Protein AF-A0A7Y4DEZ5-F1 (afdb_monomer)

Organism: Clostridium cochlearium (NCBI:txid1494)

Solvent-accessible surface area (backbone atoms only — not comparable to full-atom values): 8894 Å² total; per-residue (Å²): 131,82,80,75,60,64,68,61,54,52,52,52,51,53,54,51,51,53,52,53,36,34,74,73,66,77,42,87,75,52,71,58,32,53,51,20,45,50,53,14,50,34,30,36,30,55,20,49,54,50,69,60,84,72,91,52,101,65,78,66,58,56,58,51,53,21,48,49,28,37,52,46,11,53,51,39,31,54,50,30,62,70,55,68,98,45,72,70,60,52,54,54,49,66,74,44,50,69,68,57,50,51,54,50,33,51,51,40,44,54,49,22,50,53,44,45,52,50,40,52,50,54,49,52,53,51,53,52,53,51,49,51,52,51,53,52,50,51,53,54,50,53,52,52,48,52,54,50,52,52,51,52,51,51,56,49,43,72,70,68,72,72,129

Foldseek 3Di:
DPPDPVVVVVVVVVVVVVVVCVVVVNDDQPPLLVLLLLVLLLLLLLLLLLPQDPPPVDDPVSVVSSCCSNVVSVVSNVCSSPDDDDPVSVVVCVVQDPVNSNVSSVVSNVVSVVSNVVSVVVVVVVVVVVVVVVVVVVVVVVVVVVVVVVVVVVVVCVVVVDD

Structure (mmCIF, N/CA/C/O backbone):
data_AF-A0A7Y4DEZ5-F1
#
_entry.id   AF-A0A7Y4DEZ5-F1
#
loop_
_atom_site.group_PDB
_atom_site.id
_atom_site.type_symbol
_atom_site.label_atom_id
_atom_site.label_alt_id
_atom_site.label_comp_id
_atom_site.label_asym_id
_atom_site.label_entity_id
_atom_site.label_seq_id
_atom_site.pdbx_PDB_ins_code
_atom_site.Cartn_x
_atom_site.Cartn_y
_atom_site.Cartn_z
_atom_site.occupancy
_atom_site.B_iso_or_equiv
_atom_site.auth_seq_id
_atom_site.auth_comp_id
_atom_site.auth_asym_id
_atom_site.auth_atom_id
_atom_site.pdbx_PDB_model_num
ATOM 1 N N . MET A 1 1 ? -18.583 -10.182 1.572 1.00 38.94 1 MET A N 1
ATOM 2 C CA . MET A 1 1 ? -17.739 -10.068 0.361 1.00 38.94 1 MET A CA 1
ATOM 3 C C . MET A 1 1 ? -17.372 -8.605 0.171 1.00 38.94 1 MET A C 1
ATOM 5 O O . MET A 1 1 ? -18.248 -7.810 -0.145 1.00 38.94 1 MET A O 1
ATOM 9 N N . ASN A 1 2 ? -16.120 -8.231 0.455 1.00 46.66 2 ASN A N 1
ATOM 10 C CA . ASN A 1 2 ? -15.630 -6.874 0.200 1.00 46.66 2 ASN A CA 1
ATOM 11 C C . ASN A 1 2 ? -15.759 -6.584 -1.300 1.00 46.66 2 ASN A C 1
ATOM 13 O O . ASN A 1 2 ? -15.313 -7.391 -2.114 1.00 46.66 2 ASN A O 1
ATOM 17 N N . LYS A 1 3 ? -16.404 -5.469 -1.668 1.00 52.66 3 LYS A N 1
ATOM 18 C CA . LYS A 1 3 ? -16.477 -5.013 -3.061 1.00 52.66 3 LYS A CA 1
ATOM 19 C C . LYS A 1 3 ? -15.047 -4.888 -3.586 1.00 52.66 3 LYS A C 1
ATOM 21 O O . LYS A 1 3 ? -14.284 -4.073 -3.077 1.00 52.66 3 LYS A O 1
ATOM 26 N N . ILE A 1 4 ? -14.695 -5.716 -4.567 1.00 59.94 4 ILE A N 1
ATOM 27 C CA . ILE A 1 4 ? -13.427 -5.597 -5.283 1.00 59.94 4 ILE A CA 1
ATOM 28 C C . ILE A 1 4 ? -13.375 -4.188 -5.876 1.00 59.94 4 ILE A C 1
ATOM 30 O O . ILE A 1 4 ? -14.322 -3.728 -6.518 1.00 59.94 4 ILE A O 1
ATOM 34 N N . ASP A 1 5 ? -12.279 -3.496 -5.600 1.00 73.50 5 ASP A N 1
ATOM 35 C CA . ASP A 1 5 ? -12.039 -2.120 -6.008 1.00 73.50 5 ASP A CA 1
ATOM 36 C C . ASP A 1 5 ? -11.889 -2.082 -7.541 1.00 73.50 5 ASP A C 1
ATOM 38 O O . ASP A 1 5 ? -10.859 -2.481 -8.091 1.00 73.50 5 ASP A O 1
ATOM 42 N N . LYS A 1 6 ? -12.961 -1.696 -8.252 1.00 77.88 6 LYS A N 1
ATOM 43 C CA . LYS A 1 6 ? -13.096 -1.877 -9.713 1.00 77.88 6 LYS A CA 1
ATOM 44 C C . LYS A 1 6 ? -11.928 -1.277 -10.498 1.00 77.88 6 LYS A C 1
ATOM 46 O O . LYS A 1 6 ? -11.473 -1.877 -11.464 1.00 77.88 6 LYS A O 1
ATOM 51 N N . HIS A 1 7 ? -11.418 -0.126 -10.062 1.00 74.25 7 HIS A N 1
ATOM 52 C CA . HIS A 1 7 ? -10.292 0.543 -10.714 1.00 74.25 7 HIS A CA 1
ATOM 53 C C . HIS A 1 7 ? -8.999 -0.272 -10.620 1.00 74.25 7 HIS A C 1
ATOM 55 O O . HIS A 1 7 ? -8.290 -0.404 -11.614 1.00 74.25 7 HIS A O 1
ATOM 61 N N . LYS A 1 8 ? -8.721 -0.878 -9.459 1.00 75.31 8 LYS A N 1
ATOM 62 C CA . LYS A 1 8 ? -7.544 -1.738 -9.272 1.00 75.31 8 LYS A CA 1
ATOM 63 C C . LYS A 1 8 ? -7.646 -2.984 -10.142 1.00 75.31 8 LYS A C 1
ATOM 65 O O . LYS A 1 8 ? -6.684 -3.330 -10.810 1.00 75.31 8 LYS A O 1
ATOM 70 N N . PHE A 1 9 ? -8.833 -3.590 -10.204 1.00 76.00 9 PHE A N 1
ATOM 71 C CA . PHE A 1 9 ? -9.084 -4.750 -11.057 1.00 76.00 9 PHE A CA 1
ATOM 72 C C . PHE A 1 9 ? -8.861 -4.448 -12.547 1.00 76.00 9 PHE A C 1
ATOM 74 O O . PHE A 1 9 ? -8.202 -5.221 -13.236 1.00 76.00 9 PHE A O 1
ATOM 81 N N . ILE A 1 10 ? -9.350 -3.302 -13.035 1.00 81.50 10 ILE A N 1
ATOM 82 C CA . ILE A 1 10 ? -9.138 -2.865 -14.425 1.00 81.50 10 ILE A CA 1
ATOM 83 C C . ILE A 1 10 ? -7.646 -2.658 -14.711 1.00 81.50 10 ILE A C 1
ATOM 85 O O . ILE A 1 10 ? -7.149 -3.143 -15.723 1.00 81.50 10 ILE A O 1
ATOM 89 N N . ILE A 1 11 ? -6.919 -1.984 -13.814 1.00 79.25 11 ILE A N 1
ATOM 90 C CA . ILE A 1 11 ? -5.474 -1.760 -13.966 1.00 79.25 11 ILE A CA 1
ATOM 91 C C . ILE A 1 11 ? -4.721 -3.097 -13.996 1.00 79.25 11 ILE A C 1
ATOM 93 O O . ILE A 1 11 ? -3.882 -3.304 -14.871 1.00 79.25 11 ILE A O 1
ATOM 97 N N . THR A 1 12 ? -5.050 -4.032 -13.099 1.00 82.38 12 THR A N 1
ATOM 98 C CA . THR A 1 12 ? -4.465 -5.381 -13.097 1.00 82.38 12 THR A CA 1
ATOM 99 C C . THR A 1 12 ? -4.723 -6.106 -14.415 1.00 82.38 12 THR A C 1
ATOM 101 O O . THR A 1 12 ? -3.794 -6.688 -14.969 1.00 82.38 12 THR A O 1
ATOM 104 N N . LEU A 1 13 ? -5.945 -6.039 -14.950 1.00 85.94 13 LEU A N 1
ATOM 105 C CA . LEU A 1 13 ? -6.287 -6.665 -16.227 1.00 85.94 13 LEU A CA 1
ATOM 106 C C . LEU A 1 13 ? -5.474 -6.075 -17.390 1.00 85.94 13 LEU A C 1
ATOM 108 O O . LEU A 1 13 ? -4.959 -6.828 -18.213 1.00 85.94 13 LEU A O 1
ATOM 112 N N . ILE A 1 14 ? -5.311 -4.748 -17.432 1.00 84.88 14 ILE A N 1
ATOM 113 C CA . ILE A 1 14 ? -4.505 -4.062 -18.454 1.00 84.88 14 ILE A CA 1
ATOM 114 C C . ILE A 1 14 ? -3.051 -4.541 -18.401 1.00 84.88 14 ILE A C 1
ATOM 116 O O . ILE A 1 14 ? -2.519 -4.980 -19.419 1.00 84.88 14 ILE A O 1
ATOM 120 N N . PHE A 1 15 ? -2.418 -4.520 -17.223 1.00 81.94 15 PHE A N 1
ATOM 121 C CA . PHE A 1 15 ? -1.030 -4.974 -17.082 1.00 81.94 15 PHE A CA 1
ATOM 122 C C . PHE A 1 15 ? -0.863 -6.465 -17.387 1.00 81.94 15 PHE A C 1
ATOM 124 O O . PHE A 1 15 ? 0.146 -6.858 -17.970 1.00 81.94 15 PHE A O 1
ATOM 131 N N . PHE A 1 16 ? -1.859 -7.288 -17.055 1.00 84.62 16 PHE A N 1
ATOM 132 C CA . PHE A 1 16 ? -1.848 -8.712 -17.374 1.00 84.62 16 PHE A CA 1
ATOM 133 C C . PHE A 1 16 ? -1.887 -8.958 -18.889 1.00 84.62 16 PHE A C 1
ATOM 135 O O . PHE A 1 16 ? -1.075 -9.720 -19.413 1.00 84.62 16 PHE A O 1
ATOM 142 N N . ILE A 1 17 ? -2.763 -8.255 -19.614 1.00 86.00 17 ILE A N 1
ATOM 143 C CA . ILE A 1 17 ? -2.827 -8.323 -21.081 1.00 86.00 17 ILE A CA 1
ATOM 144 C C . ILE A 1 17 ? -1.526 -7.797 -21.702 1.00 86.00 17 ILE A C 1
ATOM 146 O O . ILE A 1 17 ? -0.975 -8.442 -22.589 1.00 86.00 17 ILE A O 1
ATOM 150 N N . MET A 1 18 ? -0.990 -6.671 -21.217 1.00 81.44 18 MET A N 1
ATOM 151 C CA . MET A 1 18 ? 0.291 -6.129 -21.696 1.00 81.44 18 MET A CA 1
ATOM 152 C C . MET A 1 18 ? 1.452 -7.108 -21.484 1.00 81.44 18 MET A C 1
ATOM 154 O O . MET A 1 18 ? 2.302 -7.246 -22.361 1.00 81.44 18 MET A O 1
ATOM 158 N N . SER A 1 19 ? 1.478 -7.811 -20.348 1.00 82.62 19 SER A N 1
ATOM 159 C CA . SER A 1 19 ? 2.475 -8.846 -20.066 1.00 82.62 19 SER A CA 1
ATOM 160 C C . SER A 1 19 ? 2.359 -10.019 -21.041 1.00 82.62 19 SER A C 1
ATOM 162 O O . SER A 1 19 ? 3.374 -10.435 -21.597 1.00 82.62 19 SER A O 1
ATOM 164 N N . ALA A 1 20 ? 1.140 -10.493 -21.320 1.00 81.31 20 ALA A N 1
ATOM 165 C CA . ALA A 1 20 ? 0.909 -11.546 -22.306 1.00 81.31 20 ALA A CA 1
ATOM 166 C C . ALA A 1 20 ? 1.340 -11.113 -23.719 1.00 81.31 20 ALA A C 1
ATOM 168 O O . ALA A 1 20 ? 2.034 -11.855 -24.407 1.00 81.31 20 ALA A O 1
ATOM 169 N N . LEU A 1 21 ? 0.994 -9.893 -24.142 1.00 84.38 21 LEU A N 1
ATOM 170 C CA . LEU A 1 21 ? 1.399 -9.356 -25.445 1.00 84.38 21 LEU A CA 1
ATOM 171 C C . LEU A 1 21 ? 2.924 -9.232 -25.579 1.00 84.38 21 LEU A C 1
ATOM 173 O O . LEU A 1 21 ? 3.465 -9.555 -26.634 1.00 84.38 21 LEU A O 1
ATOM 177 N N . ASN A 1 22 ? 3.619 -8.813 -24.517 1.00 82.81 22 ASN A N 1
ATOM 178 C CA . ASN A 1 22 ? 5.083 -8.777 -24.495 1.00 82.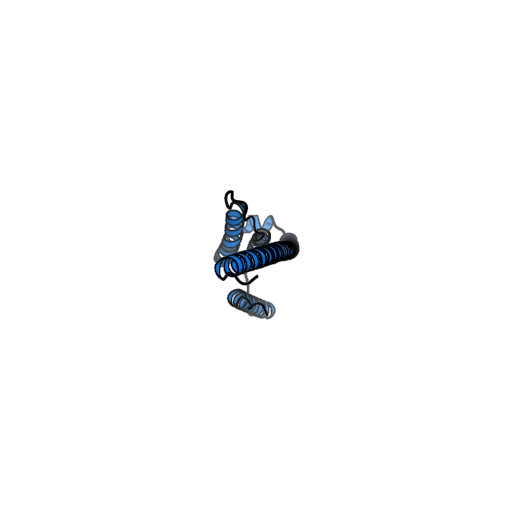81 22 ASN A CA 1
ATOM 179 C C . ASN A 1 22 ? 5.680 -10.196 -24.567 1.00 82.81 22 ASN A C 1
ATOM 181 O O . ASN A 1 22 ? 6.601 -10.434 -25.341 1.00 82.81 22 ASN A O 1
ATOM 185 N N . PHE A 1 23 ? 5.105 -11.170 -23.850 1.00 82.00 23 PHE A N 1
ATOM 186 C CA . PHE A 1 23 ? 5.548 -12.570 -23.901 1.00 82.00 23 PHE A CA 1
ATOM 187 C C . PHE A 1 23 ? 5.480 -13.167 -25.318 1.00 82.00 23 PHE A C 1
ATOM 189 O O . PHE A 1 23 ? 6.395 -13.872 -25.731 1.00 82.00 23 PHE A O 1
ATOM 196 N N . TYR A 1 24 ? 4.440 -12.839 -26.090 1.00 88.44 24 TYR A N 1
ATOM 197 C CA . TYR A 1 24 ? 4.320 -13.244 -27.498 1.00 88.44 24 TYR A CA 1
ATOM 198 C C . TYR A 1 24 ? 5.122 -12.363 -28.476 1.00 88.44 24 TYR A C 1
ATOM 200 O O . TYR A 1 24 ? 5.006 -12.534 -29.688 1.00 88.44 24 TYR A O 1
ATOM 208 N N . GLY A 1 25 ? 5.916 -11.406 -27.983 1.00 79.19 25 GLY A N 1
ATOM 209 C CA . GLY A 1 25 ? 6.722 -10.498 -28.806 1.00 79.19 25 GLY A CA 1
ATOM 210 C C . GLY A 1 25 ? 5.914 -9.453 -29.584 1.00 79.19 25 GLY A C 1
ATOM 211 O O . GLY A 1 25 ? 6.471 -8.749 -30.422 1.00 79.19 25 GLY A O 1
ATOM 212 N N . LEU A 1 26 ? 4.612 -9.322 -29.309 1.00 79.56 26 LEU A N 1
ATOM 213 C CA . LEU A 1 26 ? 3.717 -8.364 -29.970 1.00 79.56 26 LEU A CA 1
ATOM 214 C C . LEU A 1 26 ? 3.889 -6.935 -29.436 1.00 79.56 26 LEU A C 1
ATOM 216 O O . LEU A 1 26 ? 3.406 -5.983 -30.045 1.00 79.56 26 LEU A O 1
ATOM 220 N N . LEU A 1 27 ? 4.558 -6.778 -28.291 1.00 75.38 27 LEU A N 1
ATOM 221 C CA . LEU A 1 27 ? 4.764 -5.495 -27.631 1.00 75.38 27 LEU A CA 1
ATOM 222 C C . LEU A 1 27 ? 6.202 -5.403 -27.118 1.00 75.38 27 LEU A C 1
ATOM 224 O O . LEU A 1 27 ? 6.554 -6.035 -26.129 1.00 75.38 27 LEU A O 1
ATOM 228 N N . ASN A 1 28 ? 7.029 -4.598 -27.786 1.00 71.81 28 ASN A N 1
ATOM 229 C CA . ASN A 1 28 ? 8.415 -4.378 -27.383 1.00 71.81 28 ASN A CA 1
ATOM 230 C C . ASN A 1 28 ? 8.503 -3.178 -26.429 1.00 71.81 28 ASN A C 1
ATOM 232 O O . ASN A 1 28 ? 8.453 -2.022 -26.857 1.00 71.81 28 ASN A O 1
ATOM 236 N N . ILE A 1 29 ? 8.597 -3.452 -25.126 1.00 70.12 29 ILE A N 1
ATOM 237 C CA . ILE A 1 29 ? 8.816 -2.416 -24.112 1.00 70.12 29 ILE A CA 1
ATOM 238 C C . ILE A 1 29 ? 10.310 -2.098 -24.073 1.00 70.12 29 ILE A C 1
ATOM 240 O O . ILE A 1 29 ? 11.127 -2.965 -23.767 1.00 70.12 29 ILE A O 1
ATOM 244 N N . GLN A 1 30 ? 10.672 -0.841 -24.339 1.00 75.81 30 GLN A N 1
ATOM 245 C CA . GLN A 1 30 ? 12.066 -0.411 -24.244 1.00 75.81 30 GLN A CA 1
ATOM 246 C C . GLN A 1 30 ? 12.618 -0.601 -22.815 1.00 75.81 30 GLN A C 1
ATOM 248 O O . GLN A 1 30 ? 11.872 -0.427 -21.846 1.00 75.81 30 GLN A O 1
ATOM 253 N N . 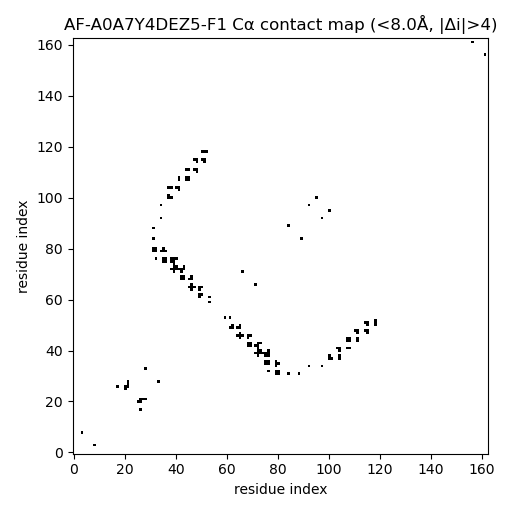PRO A 1 31 ? 13.929 -0.870 -22.648 1.00 73.75 31 PRO A N 1
ATOM 254 C CA . PRO A 1 31 ? 14.546 -1.088 -21.334 1.00 73.75 31 PRO A CA 1
ATOM 255 C C . PRO A 1 31 ? 14.282 0.036 -20.320 1.00 73.75 31 PRO A C 1
ATOM 257 O O . PRO A 1 31 ? 14.070 -0.232 -19.138 1.00 73.75 31 PRO A O 1
ATOM 260 N N . TYR A 1 32 ? 14.217 1.286 -20.789 1.00 75.06 32 TYR A N 1
ATOM 261 C CA . TYR A 1 32 ? 13.874 2.457 -19.975 1.00 75.06 32 TYR A CA 1
ATOM 262 C C . TYR A 1 32 ? 12.451 2.393 -19.408 1.00 75.06 32 TYR A C 1
ATOM 264 O O . TYR A 1 32 ? 12.233 2.704 -18.238 1.00 75.06 32 TYR A O 1
ATOM 272 N N . GLY A 1 33 ? 11.494 1.921 -20.211 1.00 75.00 33 GLY A N 1
ATOM 273 C CA . GLY A 1 33 ? 10.119 1.697 -19.776 1.00 75.00 33 GLY A CA 1
ATOM 274 C C . GLY A 1 33 ? 10.023 0.567 -18.752 1.00 75.00 33 GLY A C 1
ATOM 275 O O . GLY A 1 33 ? 9.322 0.708 -17.756 1.00 75.00 33 GLY A O 1
ATOM 276 N N . VAL A 1 34 ? 10.777 -0.525 -18.934 1.00 79.00 34 VAL A N 1
ATOM 277 C CA . VAL A 1 34 ? 10.825 -1.636 -17.962 1.00 79.00 34 VAL A CA 1
ATOM 278 C C . VAL A 1 34 ? 11.391 -1.168 -16.621 1.00 79.00 34 VAL A C 1
ATOM 280 O O . VAL A 1 34 ? 10.813 -1.449 -15.567 1.00 79.00 34 VAL A O 1
ATOM 283 N N . PHE A 1 35 ? 12.488 -0.412 -16.649 1.00 80.44 35 PHE A N 1
ATOM 284 C CA . PHE A 1 35 ? 13.080 0.173 -15.450 1.00 80.44 35 PHE A CA 1
ATOM 285 C C . PHE A 1 35 ? 12.098 1.114 -14.741 1.00 80.44 35 PHE A C 1
ATOM 287 O O . PHE A 1 35 ? 11.862 0.990 -13.539 1.00 80.44 35 PHE A O 1
ATOM 294 N N . GLY A 1 36 ? 11.476 2.006 -15.508 1.00 80.56 36 GLY A N 1
ATOM 295 C CA . GLY A 1 36 ? 10.481 2.958 -15.042 1.00 80.56 36 GLY A CA 1
ATOM 296 C C . GLY A 1 36 ? 9.266 2.327 -14.376 1.00 80.56 36 GLY A C 1
ATOM 297 O O . GLY A 1 36 ? 8.880 2.719 -13.274 1.00 80.56 36 GLY A O 1
ATOM 298 N N . LEU A 1 37 ? 8.713 1.294 -15.012 1.00 81.75 37 LEU A N 1
ATOM 299 C CA . LEU A 1 37 ? 7.616 0.490 -14.481 1.00 81.75 37 LEU A CA 1
ATOM 300 C C . LEU A 1 37 ? 8.006 -0.203 -13.172 1.00 81.75 37 LEU A C 1
ATOM 302 O O . LEU A 1 37 ? 7.246 -0.160 -12.207 1.00 81.75 37 LEU A O 1
ATOM 306 N N . THR A 1 38 ? 9.204 -0.786 -13.111 1.00 82.44 38 THR A N 1
ATOM 307 C CA . THR A 1 38 ? 9.675 -1.541 -11.939 1.00 82.44 38 THR A CA 1
ATOM 308 C C . THR A 1 38 ? 9.957 -0.628 -10.746 1.00 82.44 38 THR A C 1
ATOM 310 O O . THR A 1 38 ? 9.500 -0.893 -9.632 1.00 82.44 38 THR A O 1
ATOM 313 N N . PHE A 1 39 ? 10.679 0.473 -10.964 1.00 83.25 39 PHE A N 1
ATOM 314 C CA . PHE A 1 39 ? 10.996 1.431 -9.905 1.00 83.25 39 PHE A CA 1
ATOM 315 C C . PHE A 1 39 ? 9.751 2.208 -9.462 1.00 83.25 39 PHE A C 1
ATOM 317 O O . PHE A 1 39 ? 9.529 2.396 -8.270 1.00 83.25 39 PHE A O 1
ATOM 324 N N . GLY A 1 40 ? 8.884 2.600 -10.397 1.00 85.50 40 GLY A N 1
ATOM 325 C CA . GLY A 1 40 ? 7.623 3.254 -10.065 1.00 85.50 40 GLY A CA 1
ATOM 326 C C . GLY A 1 40 ? 6.686 2.355 -9.254 1.00 85.50 40 GLY A C 1
ATOM 327 O O . GLY A 1 40 ? 6.129 2.804 -8.251 1.00 85.50 40 GLY A O 1
ATOM 328 N N . ALA A 1 41 ? 6.577 1.071 -9.613 1.00 83.06 41 ALA A N 1
ATOM 329 C CA . ALA A 1 41 ? 5.846 0.083 -8.818 1.00 83.06 41 ALA A CA 1
ATOM 330 C C . ALA A 1 41 ? 6.444 -0.070 -7.410 1.0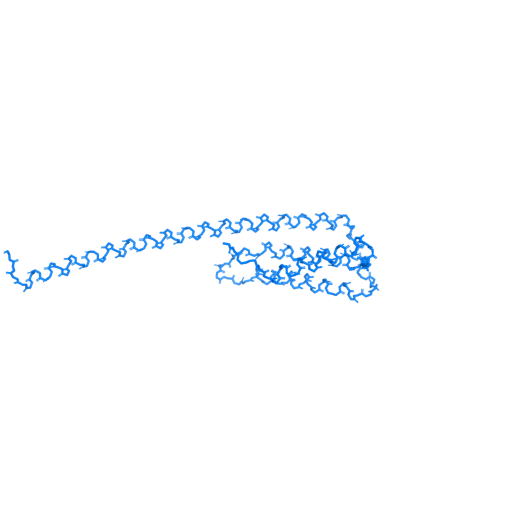0 83.06 41 ALA A C 1
ATOM 332 O O . ALA A 1 41 ? 5.701 -0.107 -6.432 1.00 83.06 41 ALA A O 1
ATOM 333 N N . LEU A 1 42 ? 7.775 -0.071 -7.288 1.00 86.69 42 LEU A N 1
ATOM 334 C CA . LEU A 1 42 ? 8.470 -0.105 -6.000 1.00 86.69 42 LEU A CA 1
ATOM 335 C C . LEU A 1 42 ? 8.109 1.105 -5.123 1.00 86.69 42 LEU A C 1
ATOM 337 O O . LEU A 1 42 ? 7.793 0.921 -3.949 1.00 86.69 42 LEU A O 1
ATOM 341 N N . LEU A 1 43 ? 8.077 2.325 -5.673 1.00 86.56 43 LEU A N 1
ATOM 342 C CA . LEU A 1 43 ? 7.654 3.518 -4.923 1.00 86.56 43 LEU A CA 1
ATOM 343 C C . LEU A 1 43 ? 6.191 3.418 -4.464 1.00 86.56 43 LEU A C 1
ATOM 345 O O . LEU A 1 43 ? 5.870 3.778 -3.329 1.00 86.56 43 LEU A O 1
ATOM 349 N N . ILE A 1 44 ? 5.308 2.876 -5.308 1.00 85.00 44 ILE A N 1
ATOM 350 C CA . ILE A 1 44 ? 3.908 2.630 -4.942 1.00 85.00 44 ILE A CA 1
ATOM 351 C C . ILE A 1 44 ? 3.823 1.596 -3.804 1.00 85.00 44 ILE A C 1
ATOM 353 O O . ILE A 1 44 ? 3.092 1.833 -2.844 1.00 85.00 44 ILE A O 1
ATOM 357 N N . CYS A 1 45 ? 4.606 0.513 -3.839 1.00 83.44 45 CYS A N 1
ATOM 358 C CA . CYS A 1 45 ? 4.685 -0.475 -2.753 1.00 83.44 45 CYS A CA 1
ATOM 359 C C . CYS A 1 45 ? 5.288 0.097 -1.458 1.00 83.44 45 CYS A C 1
ATOM 361 O O . CYS A 1 45 ? 4.906 -0.298 -0.361 1.00 83.44 45 CYS A O 1
ATOM 363 N N . ILE A 1 46 ? 6.210 1.056 -1.546 1.00 83.44 46 ILE A N 1
ATOM 364 C CA . ILE A 1 46 ? 6.687 1.784 -0.363 1.00 83.44 46 ILE A CA 1
ATOM 365 C C . ILE A 1 46 ? 5.564 2.655 0.212 1.00 83.44 46 ILE A C 1
ATOM 367 O O . ILE A 1 46 ? 5.403 2.735 1.429 1.00 83.44 46 ILE A O 1
ATOM 371 N N . SER A 1 47 ? 4.744 3.278 -0.641 1.00 83.88 47 SER A N 1
ATOM 372 C CA . SER A 1 47 ? 3.636 4.128 -0.191 1.00 83.88 47 SER A CA 1
ATOM 373 C C . SER A 1 47 ? 2.604 3.365 0.651 1.00 83.88 47 SER A C 1
ATOM 375 O O . SER A 1 47 ? 2.067 3.915 1.615 1.00 83.88 47 SER A O 1
ATOM 377 N N . THR A 1 48 ? 2.359 2.088 0.344 1.00 77.19 48 THR A N 1
ATOM 378 C CA . THR A 1 48 ? 1.399 1.235 1.060 1.00 77.19 48 THR A CA 1
ATOM 379 C C . THR A 1 48 ? 1.867 0.864 2.467 1.00 77.19 48 THR A C 1
ATOM 381 O O . THR A 1 48 ? 1.033 0.695 3.357 1.00 77.19 48 THR A O 1
ATOM 384 N N . CYS A 1 49 ? 3.178 0.875 2.738 1.00 77.25 49 CYS A N 1
ATOM 385 C CA . CYS A 1 49 ? 3.706 0.756 4.102 1.00 77.25 49 CYS A CA 1
ATOM 386 C C . CYS A 1 49 ? 3.242 1.903 5.022 1.00 77.25 49 CYS A C 1
ATOM 388 O O . CYS A 1 49 ? 3.204 1.749 6.241 1.00 77.25 49 CYS A O 1
ATOM 390 N N . PHE A 1 50 ? 2.833 3.041 4.455 1.00 76.75 50 PHE A N 1
ATOM 391 C CA . PHE A 1 50 ? 2.368 4.213 5.199 1.00 76.75 50 PHE A CA 1
ATOM 392 C C . PHE A 1 50 ? 0.832 4.332 5.264 1.00 76.75 50 PHE A C 1
ATOM 394 O O . PHE A 1 50 ? 0.311 5.357 5.701 1.00 76.75 50 PHE A O 1
ATOM 401 N N . GLU A 1 51 ? 0.074 3.297 4.869 1.00 66.19 51 GLU A N 1
ATOM 402 C CA . GLU A 1 51 ? -1.401 3.270 4.981 1.00 66.19 51 GLU A CA 1
ATOM 403 C C . GLU A 1 51 ? -1.928 3.041 6.413 1.00 66.19 51 GLU A C 1
ATOM 405 O O . GLU A 1 51 ? -3.131 3.141 6.666 1.00 66.19 51 GLU A O 1
ATOM 410 N N . GLY A 1 52 ? -1.031 2.795 7.372 1.00 56.72 52 GLY A N 1
ATOM 411 C CA . GLY A 1 52 ? -1.333 2.575 8.786 1.00 56.72 52 GLY A CA 1
ATOM 412 C C . GLY A 1 52 ? -1.659 3.853 9.558 1.00 56.72 52 GLY A C 1
ATOM 413 O O . GLY A 1 52 ? -0.781 4.613 9.944 1.00 56.72 52 GLY A O 1
ATOM 414 N N . ASN A 1 53 ? -2.950 4.045 9.805 1.00 50.19 53 ASN A N 1
ATOM 415 C CA . ASN A 1 53 ? -3.606 5.063 10.626 1.00 50.19 53 ASN A CA 1
ATOM 416 C C . ASN A 1 53 ? -2.792 5.622 11.825 1.00 50.19 53 ASN A C 1
ATOM 418 O O . ASN A 1 53 ? -2.815 5.060 12.923 1.00 50.19 53 ASN A O 1
ATOM 422 N N . LEU A 1 54 ? -2.197 6.805 11.652 1.00 45.59 54 LEU A N 1
ATOM 423 C CA . LEU A 1 54 ? -1.907 7.736 12.745 1.00 45.59 54 LEU A CA 1
ATOM 424 C C . LEU A 1 54 ? -3.000 8.812 12.778 1.00 45.59 54 LEU A C 1
ATOM 426 O O . LEU A 1 54 ? -2.776 9.964 12.424 1.00 45.59 54 LEU A O 1
ATOM 430 N N . ASN A 1 55 ? -4.189 8.448 13.266 1.00 46.38 55 ASN A N 1
ATOM 431 C CA . ASN A 1 55 ? -5.138 9.405 13.852 1.00 46.38 55 ASN A CA 1
ATOM 432 C C . ASN A 1 55 ? -4.614 9.879 15.223 1.00 46.38 55 ASN A C 1
ATOM 434 O O . ASN A 1 55 ? -5.276 9.772 16.254 1.00 46.38 55 ASN A O 1
ATOM 438 N N . VAL A 1 56 ? -3.380 10.377 15.240 1.00 45.66 56 VAL A N 1
ATOM 439 C CA . VAL A 1 56 ? -2.834 11.153 16.347 1.00 45.66 56 VAL A CA 1
ATOM 440 C C . VAL A 1 56 ? -2.924 12.599 15.885 1.00 45.66 56 VAL A C 1
ATOM 442 O O . VAL A 1 56 ? -2.513 12.922 14.778 1.00 45.66 56 VAL A O 1
ATOM 445 N N . LYS A 1 57 ? -3.544 13.447 16.706 1.00 47.59 57 LYS A N 1
ATOM 446 C CA . LYS A 1 57 ? -3.937 14.844 16.444 1.00 47.59 57 LYS A CA 1
ATOM 447 C C . LYS A 1 57 ? -2.810 15.807 15.999 1.00 47.59 57 LYS A C 1
ATOM 449 O O . LYS A 1 57 ? -3.041 17.010 15.960 1.00 47.59 57 LYS A O 1
ATOM 454 N N . SER A 1 58 ? -1.617 15.337 15.646 1.00 45.28 58 SER A N 1
ATOM 455 C CA . SER A 1 58 ? -0.504 16.152 15.166 1.00 45.28 58 SER A CA 1
ATOM 456 C C . SER A 1 58 ? -0.123 15.772 13.733 1.00 45.28 58 SER A C 1
ATOM 458 O O . SER A 1 58 ? 0.238 14.640 13.448 1.00 45.28 58 SER A O 1
ATOM 460 N N . ILE A 1 59 ? -0.257 16.757 12.841 1.00 52.16 59 ILE A N 1
ATOM 461 C CA . ILE A 1 59 ? 0.346 16.904 11.504 1.00 52.16 59 ILE A CA 1
ATOM 462 C C . ILE A 1 59 ? 0.615 15.594 10.735 1.00 52.16 59 ILE A C 1
ATOM 464 O O . ILE A 1 59 ? 1.533 14.827 11.009 1.00 52.16 59 ILE A O 1
ATOM 468 N N . ASN A 1 60 ? -0.150 15.430 9.656 1.00 65.81 60 ASN A N 1
ATOM 469 C CA . ASN A 1 60 ? -0.243 14.277 8.756 1.00 65.81 60 ASN A CA 1
ATOM 470 C C . ASN A 1 60 ? 1.017 14.031 7.878 1.00 65.81 60 ASN A C 1
ATOM 472 O O . ASN A 1 60 ? 0.897 13.760 6.683 1.00 65.81 60 ASN A O 1
ATOM 476 N N . ILE A 1 61 ? 2.231 14.131 8.431 1.00 67.31 61 ILE A N 1
ATOM 477 C CA . ILE A 1 61 ? 3.512 13.964 7.710 1.00 67.31 61 ILE A CA 1
ATOM 478 C C . ILE A 1 61 ? 3.554 12.616 6.980 1.00 67.31 61 ILE A C 1
ATOM 480 O O . ILE A 1 61 ? 3.920 12.554 5.810 1.00 67.31 61 ILE A O 1
ATOM 484 N N . TRP A 1 62 ? 3.067 11.549 7.613 1.00 72.06 62 TRP A N 1
ATOM 485 C CA . TRP A 1 62 ? 2.980 10.220 7.001 1.00 72.06 62 TRP A CA 1
ATOM 486 C C . TRP A 1 62 ? 2.043 10.161 5.792 1.00 72.06 62 TRP A C 1
ATOM 488 O O . TRP A 1 62 ? 2.340 9.483 4.812 1.00 72.06 62 TRP A O 1
ATOM 498 N N . LYS A 1 63 ? 0.944 10.924 5.807 1.00 73.62 63 LYS A N 1
ATOM 499 C CA . LYS A 1 63 ? 0.028 11.044 4.664 1.00 73.62 63 LYS A CA 1
ATOM 500 C C . LYS A 1 63 ? 0.657 11.834 3.515 1.00 73.62 63 LYS A C 1
ATOM 502 O O . LYS A 1 63 ? 0.416 11.507 2.355 1.00 73.62 63 LYS A O 1
ATOM 507 N N . ILE A 1 64 ? 1.477 12.839 3.829 1.00 79.00 64 ILE A N 1
ATOM 508 C CA . ILE A 1 64 ? 2.255 13.587 2.832 1.00 79.00 64 ILE A CA 1
ATOM 509 C C . ILE A 1 64 ? 3.292 12.663 2.189 1.00 79.00 64 ILE A C 1
ATOM 511 O O . ILE A 1 64 ? 3.331 12.572 0.967 1.00 79.00 64 ILE A O 1
ATOM 515 N N . ILE A 1 65 ? 4.060 11.924 2.995 1.00 80.56 65 ILE A N 1
ATOM 516 C CA . ILE A 1 65 ? 5.057 10.955 2.520 1.00 80.56 65 ILE A CA 1
ATOM 517 C C . ILE A 1 65 ? 4.396 9.882 1.647 1.00 80.56 65 ILE A C 1
ATOM 519 O O . ILE A 1 65 ? 4.855 9.634 0.534 1.00 80.56 65 ILE A O 1
ATOM 523 N N . LYS A 1 66 ? 3.270 9.308 2.095 1.00 82.94 66 LYS A N 1
ATOM 524 C CA . LYS A 1 66 ? 2.475 8.359 1.303 1.00 82.94 66 LYS A CA 1
ATOM 525 C C . LYS A 1 66 ? 2.131 8.935 -0.067 1.00 82.94 66 LYS A C 1
ATOM 527 O O . LYS A 1 66 ? 2.400 8.302 -1.083 1.00 82.94 66 LYS A O 1
ATOM 532 N N . ASN A 1 67 ? 1.514 10.116 -0.091 1.00 83.38 67 ASN A N 1
ATOM 533 C CA . ASN A 1 67 ? 1.091 10.739 -1.339 1.00 83.38 67 ASN A CA 1
ATOM 534 C C . ASN A 1 67 ? 2.296 11.040 -2.233 1.00 83.38 67 ASN A C 1
ATOM 536 O O . ASN A 1 67 ? 2.222 10.795 -3.430 1.00 83.38 67 ASN A O 1
ATOM 540 N N . LEU A 1 68 ? 3.410 11.501 -1.666 1.00 86.81 68 LEU A N 1
ATOM 541 C CA . LEU A 1 68 ? 4.627 11.793 -2.415 1.00 86.81 68 LEU A CA 1
ATOM 542 C C . LEU A 1 68 ? 5.185 10.537 -3.092 1.00 86.81 68 LEU A C 1
ATOM 544 O O . LEU A 1 68 ? 5.474 10.581 -4.283 1.00 86.81 68 LEU A O 1
ATOM 548 N N . PHE A 1 69 ? 5.259 9.406 -2.388 1.00 87.44 69 PHE A N 1
ATOM 549 C CA . PHE A 1 69 ? 5.693 8.137 -2.981 1.00 87.44 69 PHE A CA 1
ATOM 550 C C . PHE A 1 69 ? 4.691 7.581 -3.999 1.00 87.44 69 PHE A C 1
ATOM 552 O O . PHE A 1 69 ? 5.096 7.113 -5.060 1.00 87.44 69 PHE A O 1
ATOM 559 N N . TYR A 1 70 ? 3.390 7.673 -3.718 1.00 86.19 70 TYR A N 1
ATOM 560 C CA . TYR A 1 70 ? 2.345 7.180 -4.615 1.00 86.19 70 TYR A CA 1
ATOM 561 C C . TYR A 1 70 ? 2.288 7.981 -5.924 1.00 86.19 70 TYR A C 1
ATOM 563 O O . TYR A 1 70 ? 2.380 7.412 -7.011 1.00 86.19 70 TYR A O 1
ATOM 571 N N . PHE A 1 71 ? 2.181 9.310 -5.831 1.00 86.62 71 PHE A N 1
ATOM 572 C CA . PHE A 1 71 ? 2.203 10.191 -7.000 1.00 86.62 71 PHE A CA 1
ATOM 573 C C . PHE A 1 71 ? 3.566 10.162 -7.686 1.00 86.62 71 PHE A C 1
ATOM 575 O O . PHE A 1 71 ? 3.612 10.103 -8.910 1.00 86.62 71 PHE A O 1
ATOM 582 N N . GLY A 1 72 ? 4.659 10.135 -6.921 1.00 87.00 72 GLY A N 1
ATOM 583 C CA . GLY A 1 72 ? 6.015 10.007 -7.447 1.00 87.00 72 GLY A CA 1
ATOM 584 C C . GLY A 1 72 ? 6.190 8.742 -8.282 1.00 87.00 72 GLY A C 1
ATOM 585 O O . GLY A 1 72 ? 6.702 8.828 -9.390 1.00 87.00 72 GLY A O 1
ATOM 586 N N . GLY A 1 73 ? 5.685 7.597 -7.815 1.00 86.56 73 GLY A N 1
ATOM 587 C CA . GLY A 1 73 ? 5.699 6.341 -8.565 1.00 86.56 73 GLY A CA 1
ATOM 588 C C . GLY A 1 73 ? 4.935 6.425 -9.886 1.00 86.56 73 GLY A C 1
ATOM 589 O O . GLY A 1 73 ? 5.479 6.068 -10.927 1.00 86.56 73 GLY A O 1
ATOM 590 N N . TRP A 1 74 ? 3.713 6.966 -9.880 1.00 85.31 74 TRP A N 1
ATOM 591 C CA . TRP A 1 74 ? 2.921 7.143 -11.105 1.00 85.31 74 TRP A CA 1
ATOM 592 C C . TRP A 1 74 ? 3.549 8.126 -12.092 1.00 85.31 74 TRP A C 1
ATOM 594 O O . TRP A 1 74 ? 3.624 7.837 -13.285 1.00 85.31 74 TRP A O 1
ATOM 604 N N . ILE A 1 75 ? 4.025 9.268 -11.597 1.00 85.75 75 ILE A N 1
ATOM 605 C CA . ILE A 1 75 ? 4.737 10.260 -12.405 1.00 85.75 75 ILE A CA 1
ATOM 606 C C . ILE A 1 75 ? 5.980 9.617 -13.018 1.00 85.75 75 ILE A C 1
ATOM 608 O O . ILE A 1 75 ? 6.212 9.776 -14.212 1.00 85.75 75 ILE A O 1
ATOM 612 N N . PHE A 1 76 ? 6.733 8.838 -12.239 1.00 83.44 76 PHE A N 1
ATOM 613 C CA . PHE A 1 76 ? 7.917 8.139 -12.722 1.00 83.44 76 PHE A CA 1
ATOM 614 C C . PHE A 1 76 ? 7.571 7.141 -13.832 1.00 83.44 76 PHE A C 1
ATOM 616 O O . PHE A 1 76 ? 8.225 7.165 -14.870 1.00 83.44 76 PHE A O 1
ATOM 623 N N . ILE A 1 77 ? 6.510 6.339 -13.677 1.00 84.88 77 ILE A N 1
ATOM 624 C CA . ILE A 1 77 ? 6.027 5.405 -14.713 1.00 84.88 77 ILE A CA 1
ATOM 625 C C . ILE A 1 77 ? 5.693 6.145 -16.009 1.00 84.88 77 ILE A C 1
ATOM 627 O O . ILE A 1 77 ? 6.135 5.745 -17.080 1.00 84.88 77 ILE A O 1
ATOM 631 N N . VAL A 1 78 ? 4.930 7.236 -15.927 1.00 82.19 78 VAL A N 1
ATOM 632 C CA . VAL A 1 78 ? 4.530 7.992 -17.120 1.00 82.19 78 VAL A CA 1
ATOM 633 C C . VAL A 1 78 ? 5.757 8.620 -17.776 1.00 82.19 78 VAL A C 1
ATOM 635 O O . VAL A 1 78 ? 6.004 8.407 -18.959 1.00 82.19 78 VAL A O 1
ATOM 638 N N . ILE A 1 79 ? 6.568 9.348 -17.010 1.00 81.44 79 ILE A N 1
ATOM 639 C CA . ILE A 1 79 ? 7.729 10.077 -17.525 1.00 81.44 79 ILE A CA 1
ATOM 640 C C . ILE A 1 79 ? 8.735 9.128 -18.188 1.00 81.44 79 ILE A C 1
ATOM 642 O O . ILE A 1 79 ? 9.202 9.405 -19.286 1.00 81.44 79 ILE A O 1
ATOM 646 N N . THR A 1 80 ? 9.037 7.991 -17.567 1.00 78.38 80 THR A N 1
ATOM 647 C CA . THR A 1 80 ? 10.015 7.020 -18.092 1.00 78.38 80 THR A CA 1
ATOM 648 C C . THR A 1 80 ? 9.558 6.307 -19.361 1.00 78.38 80 THR A C 1
ATOM 650 O O . THR A 1 80 ? 10.402 5.935 -20.171 1.00 78.38 80 THR A O 1
ATOM 653 N N . VAL A 1 81 ? 8.248 6.149 -19.570 1.00 73.69 81 VAL A N 1
ATOM 654 C CA . VAL A 1 81 ? 7.691 5.596 -20.815 1.00 73.69 81 VAL A CA 1
ATOM 655 C C . VAL A 1 81 ? 7.788 6.600 -21.972 1.00 73.69 81 VAL A C 1
ATOM 657 O O . VAL A 1 81 ? 7.951 6.188 -23.118 1.00 73.69 81 VAL A O 1
ATOM 660 N N . TYR A 1 82 ? 7.721 7.908 -21.691 1.00 71.94 82 TYR A N 1
ATOM 661 C CA . TYR A 1 82 ? 7.785 8.965 -22.712 1.00 71.94 82 TYR A CA 1
ATOM 662 C C . TYR A 1 82 ? 9.178 9.589 -22.900 1.00 71.94 82 TYR A C 1
ATOM 664 O O . TYR A 1 82 ? 9.423 10.244 -23.917 1.00 71.94 82 TYR A O 1
ATOM 672 N N . LEU A 1 83 ? 10.105 9.402 -21.957 1.00 69.38 83 LEU A N 1
ATOM 673 C CA . LEU A 1 83 ? 11.482 9.871 -22.087 1.00 69.38 83 LEU A CA 1
ATOM 674 C C . LEU A 1 83 ? 12.231 9.025 -23.120 1.00 69.38 83 LEU A C 1
ATOM 676 O O . LEU A 1 83 ? 12.479 7.838 -22.923 1.00 69.38 83 LEU A O 1
ATOM 680 N N . LYS A 1 84 ? 12.661 9.675 -24.204 1.00 61.00 84 LYS A N 1
ATOM 681 C CA . LYS A 1 84 ? 13.723 9.144 -25.071 1.00 61.00 84 LYS A CA 1
ATOM 682 C C . LYS A 1 84 ? 15.048 9.103 -24.305 1.00 61.00 84 LYS A C 1
ATOM 684 O O . LYS A 1 84 ? 15.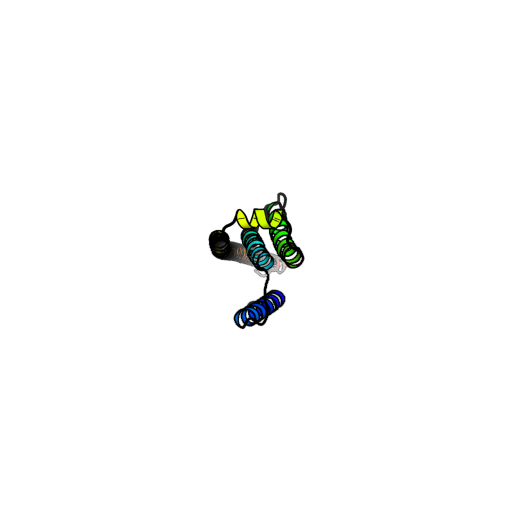167 9.764 -23.273 1.00 61.00 84 LYS A O 1
ATOM 689 N N . GLU A 1 85 ? 16.020 8.336 -24.805 1.00 62.66 85 GLU A N 1
ATOM 690 C CA . GLU A 1 85 ? 17.350 8.151 -24.202 1.00 62.66 85 GLU A CA 1
ATOM 691 C C . GLU A 1 85 ? 17.911 9.453 -23.610 1.00 62.66 85 GLU A C 1
ATOM 693 O O . GLU A 1 85 ? 18.363 10.343 -24.325 1.00 62.66 85 GLU A O 1
ATOM 698 N N . ASN A 1 86 ? 17.864 9.568 -22.283 1.00 66.44 86 ASN A N 1
ATOM 699 C CA . ASN A 1 86 ? 18.449 10.678 -21.544 1.00 66.44 86 ASN A CA 1
ATOM 700 C C . ASN A 1 86 ? 19.623 10.148 -20.726 1.00 66.44 86 ASN A C 1
ATOM 702 O O . ASN A 1 86 ? 19.510 9.114 -20.060 1.00 66.44 86 ASN A O 1
ATOM 706 N N . LEU A 1 87 ? 20.745 10.872 -20.766 1.00 64.69 87 LEU A N 1
ATOM 707 C CA . LEU A 1 87 ? 22.005 10.470 -20.134 1.00 64.69 87 LEU A CA 1
ATOM 708 C C . LEU A 1 87 ? 21.821 10.158 -18.637 1.00 64.69 87 LEU A C 1
ATOM 710 O O . LEU A 1 87 ? 22.257 9.117 -18.157 1.00 64.69 87 LEU A O 1
ATOM 714 N N . THR A 1 88 ? 21.061 11.000 -17.933 1.00 69.00 88 THR A N 1
ATOM 715 C CA . THR A 1 88 ? 20.799 10.889 -16.490 1.00 69.00 88 THR A CA 1
ATOM 716 C C . THR A 1 88 ? 20.043 9.613 -16.116 1.00 69.00 88 THR A C 1
ATOM 718 O O . THR A 1 88 ? 20.317 8.992 -15.092 1.00 69.00 88 THR A O 1
ATOM 721 N N . LEU A 1 89 ? 19.095 9.182 -16.954 1.00 67.44 89 LEU A N 1
ATOM 722 C CA . LEU A 1 89 ? 18.307 7.972 -16.702 1.00 67.44 89 LEU A CA 1
ATOM 723 C C . LEU A 1 89 ? 19.138 6.715 -16.967 1.00 67.44 89 LEU A C 1
ATOM 725 O O . LEU A 1 89 ? 18.995 5.717 -16.268 1.00 67.44 89 LEU A O 1
ATOM 729 N N . LYS A 1 90 ? 20.054 6.794 -17.938 1.00 70.06 90 LYS A N 1
ATOM 730 C CA . LYS A 1 90 ? 21.021 5.740 -18.240 1.00 70.06 90 LYS A CA 1
ATOM 731 C C . LYS A 1 90 ? 22.024 5.553 -17.096 1.00 70.06 90 LYS A C 1
ATOM 733 O O . LYS A 1 90 ? 22.259 4.420 -16.696 1.00 70.06 90 LYS A O 1
ATOM 738 N N . GLU A 1 91 ? 22.555 6.635 -16.531 1.00 72.44 91 GLU A N 1
ATOM 739 C CA . GLU A 1 91 ? 23.434 6.585 -15.350 1.00 72.44 91 GLU A CA 1
ATOM 740 C C . GLU A 1 91 ? 22.709 6.021 -14.122 1.00 72.44 91 GLU A C 1
ATOM 742 O O . GLU A 1 91 ? 23.235 5.148 -13.433 1.00 72.44 91 GLU A O 1
ATOM 747 N N . PHE A 1 92 ? 21.463 6.442 -13.893 1.00 72.12 92 PHE A N 1
ATOM 748 C CA . PHE A 1 92 ? 20.645 5.925 -12.796 1.00 72.12 92 PHE A CA 1
ATOM 749 C C . PHE A 1 92 ? 20.300 4.434 -12.969 1.00 72.12 92 PHE A C 1
ATOM 751 O O . PHE A 1 92 ? 20.343 3.669 -12.006 1.00 72.12 92 PHE A O 1
ATOM 758 N N . MET A 1 93 ? 20.032 3.990 -14.202 1.00 71.25 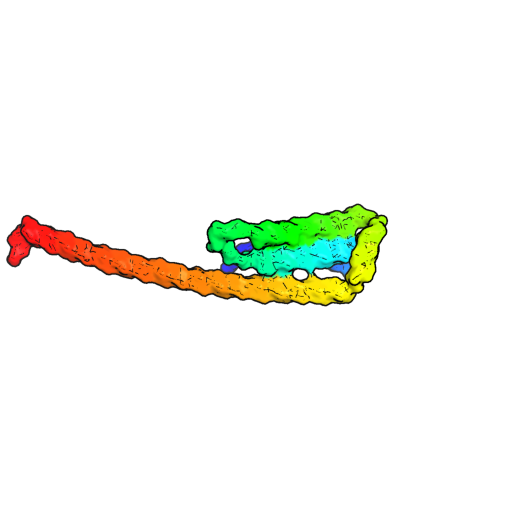93 MET A N 1
ATOM 759 C CA . MET A 1 93 ? 19.882 2.570 -14.539 1.00 71.25 93 MET A CA 1
ATOM 760 C C . MET A 1 93 ? 21.175 1.776 -14.343 1.00 71.25 93 MET A C 1
ATOM 762 O O . MET A 1 93 ? 21.118 0.632 -13.913 1.00 71.25 93 MET A O 1
ATOM 766 N N . MET A 1 94 ? 22.341 2.349 -14.647 1.00 71.12 94 MET A N 1
ATOM 767 C CA . MET A 1 94 ? 23.623 1.678 -14.408 1.00 71.12 94 MET A CA 1
ATOM 768 C C . MET A 1 94 ? 23.941 1.556 -12.913 1.00 71.12 94 MET A C 1
ATOM 770 O O . MET A 1 94 ? 24.557 0.574 -12.505 1.00 71.12 94 MET A O 1
ATOM 774 N N . ALA A 1 95 ? 23.490 2.510 -12.091 1.00 74.25 95 ALA A N 1
ATOM 775 C CA . ALA A 1 95 ? 23.651 2.455 -10.638 1.00 74.25 95 ALA A CA 1
ATOM 776 C C . ALA A 1 95 ? 22.849 1.305 -9.997 1.00 74.25 95 ALA A C 1
ATOM 778 O O . ALA A 1 95 ? 23.287 0.719 -9.006 1.00 74.25 95 ALA A O 1
ATOM 779 N N . PHE A 1 96 ? 21.700 0.943 -10.575 1.00 68.88 96 PHE A N 1
ATOM 780 C CA . PHE A 1 96 ? 20.881 -0.185 -10.134 1.00 68.88 96 PHE A CA 1
ATOM 781 C C . PHE A 1 96 ? 20.955 -1.340 -11.134 1.00 68.88 96 PHE A C 1
ATOM 783 O O . PHE A 1 96 ? 20.204 -1.382 -12.104 1.00 68.88 96 PHE A O 1
ATOM 790 N N . ASN A 1 97 ? 21.801 -2.340 -10.857 1.00 72.12 97 ASN A N 1
ATOM 791 C CA . ASN A 1 97 ? 21.763 -3.608 -11.592 1.00 72.12 97 ASN A CA 1
ATOM 792 C C . ASN A 1 97 ? 20.314 -4.143 -11.617 1.00 72.12 97 ASN A C 1
ATOM 794 O O . ASN A 1 97 ? 19.658 -4.196 -10.574 1.00 72.12 97 ASN A O 1
ATOM 798 N N . GLY A 1 98 ? 19.809 -4.531 -12.794 1.00 69.19 98 GLY A N 1
ATOM 799 C CA . GLY A 1 98 ? 18.421 -4.971 -12.975 1.00 69.19 98 GLY A CA 1
ATOM 800 C C . GLY A 1 98 ? 18.008 -6.092 -12.013 1.00 69.19 98 GLY A C 1
ATOM 801 O O . GLY A 1 98 ? 16.894 -6.076 -11.491 1.00 69.19 98 GLY A O 1
ATOM 802 N N . ASN A 1 99 ? 18.936 -6.995 -11.677 1.00 75.56 99 ASN A N 1
ATOM 803 C CA . ASN A 1 99 ? 18.702 -8.045 -10.683 1.00 75.56 99 ASN A CA 1
ATOM 804 C C . ASN A 1 99 ? 18.501 -7.471 -9.272 1.00 75.56 99 ASN A C 1
ATOM 806 O O . ASN A 1 99 ? 17.596 -7.893 -8.554 1.00 75.56 99 ASN A O 1
ATOM 810 N N . THR A 1 100 ? 19.305 -6.478 -8.886 1.00 78.25 100 THR A N 1
ATOM 811 C CA . THR A 1 100 ? 19.174 -5.778 -7.601 1.00 78.25 100 THR A CA 1
ATOM 812 C C . THR A 1 100 ? 17.841 -5.047 -7.520 1.00 78.25 100 THR A C 1
ATOM 814 O O . THR A 1 100 ? 17.156 -5.142 -6.506 1.00 78.25 100 THR A O 1
ATOM 817 N N . LEU A 1 101 ? 17.436 -4.365 -8.594 1.00 78.06 101 LEU A N 1
ATOM 818 C CA . LEU A 1 101 ? 16.161 -3.650 -8.648 1.00 78.06 101 LEU A CA 1
ATOM 819 C C . LEU A 1 101 ? 14.966 -4.603 -8.503 1.00 78.06 101 LEU A C 1
ATOM 821 O O . LEU A 1 101 ? 14.038 -4.321 -7.746 1.00 78.06 101 LEU A O 1
ATOM 825 N N . MET A 1 102 ? 15.007 -5.745 -9.192 1.00 78.81 102 MET A N 1
ATOM 826 C CA . MET A 1 102 ? 13.974 -6.776 -9.100 1.00 78.81 102 MET A CA 1
ATOM 827 C C . MET A 1 102 ? 13.875 -7.353 -7.681 1.00 78.81 102 MET A C 1
ATOM 829 O O . MET A 1 102 ? 12.781 -7.415 -7.118 1.00 78.81 102 MET A O 1
ATOM 833 N N . LEU A 1 103 ? 15.006 -7.732 -7.077 1.00 80.38 103 LEU A N 1
ATOM 834 C CA . LEU A 1 103 ? 15.040 -8.257 -5.708 1.00 80.38 103 LEU A CA 1
ATOM 835 C C . LEU A 1 103 ? 14.558 -7.220 -4.687 1.00 80.38 103 LEU A C 1
ATOM 837 O O . LEU A 1 103 ? 13.829 -7.562 -3.752 1.00 80.38 103 LEU A O 1
ATOM 841 N N . LEU A 1 104 ? 14.910 -5.948 -4.885 1.00 80.00 104 LEU A N 1
ATOM 842 C CA . LEU A 1 104 ? 14.462 -4.845 -4.040 1.00 80.00 104 LEU A CA 1
ATOM 843 C C . LEU A 1 104 ? 12.944 -4.637 -4.162 1.00 80.00 104 LEU A C 1
ATOM 845 O O . LEU A 1 104 ? 12.261 -4.512 -3.148 1.00 80.00 104 LEU A O 1
ATOM 849 N N . SER A 1 105 ? 12.405 -4.673 -5.385 1.00 81.31 105 SER A N 1
ATOM 850 C CA . SER A 1 105 ? 10.965 -4.559 -5.653 1.00 81.31 105 SER A CA 1
ATOM 851 C C . SER A 1 105 ? 10.172 -5.687 -4.990 1.00 81.31 105 SER A C 1
ATOM 853 O O . SER A 1 105 ? 9.187 -5.427 -4.295 1.00 81.31 105 SER A O 1
ATOM 855 N N . LEU A 1 106 ? 10.643 -6.933 -5.102 1.00 80.50 106 LEU A N 1
ATOM 856 C CA . LEU A 1 106 ? 10.037 -8.078 -4.419 1.00 80.50 106 LEU A CA 1
ATOM 857 C C . LEU A 1 106 ? 10.100 -7.931 -2.894 1.00 80.50 106 LEU A C 1
ATOM 859 O O . LEU A 1 106 ? 9.090 -8.126 -2.220 1.00 80.50 106 LEU A O 1
ATOM 863 N N . SER A 1 107 ? 11.249 -7.525 -2.349 1.00 82.88 107 SER A N 1
ATOM 864 C CA . SER A 1 107 ? 11.425 -7.333 -0.902 1.00 82.88 107 SER A CA 1
ATOM 865 C C . SER A 1 107 ? 10.453 -6.289 -0.345 1.00 82.88 107 SER A C 1
ATOM 867 O O . SER A 1 107 ? 9.780 -6.545 0.654 1.00 82.88 107 SER A O 1
ATOM 869 N N . PHE A 1 108 ? 10.305 -5.142 -1.017 1.00 80.19 108 PHE A N 1
ATOM 870 C CA . PHE A 1 108 ? 9.334 -4.117 -0.621 1.00 80.19 108 PHE A CA 1
ATOM 871 C C . PHE A 1 108 ? 7.884 -4.542 -0.847 1.00 80.19 108 PHE A C 1
ATOM 873 O O . PHE A 1 108 ? 7.014 -4.146 -0.074 1.00 80.19 108 PHE A O 1
ATOM 880 N N . THR A 1 109 ? 7.613 -5.377 -1.850 1.00 81.75 109 THR A N 1
ATOM 881 C CA . THR A 1 109 ? 6.281 -5.963 -2.049 1.00 81.75 109 THR A CA 1
ATOM 882 C C . THR A 1 109 ? 5.901 -6.842 -0.856 1.00 81.75 109 THR A C 1
ATOM 884 O O . THR A 1 109 ? 4.833 -6.654 -0.273 1.00 81.75 109 THR A O 1
ATOM 887 N N . PHE A 1 110 ? 6.787 -7.746 -0.426 1.00 78.62 110 PHE A N 1
ATOM 888 C CA . PHE A 1 110 ? 6.550 -8.572 0.762 1.00 78.62 110 PHE A CA 1
ATOM 889 C C . PHE A 1 110 ? 6.452 -7.736 2.040 1.00 78.62 110 PHE A C 1
ATOM 891 O O . PHE A 1 110 ? 5.546 -7.961 2.841 1.00 78.62 110 PHE A O 1
ATOM 898 N N . LEU A 1 111 ? 7.311 -6.725 2.204 1.00 80.81 111 LEU A N 1
ATOM 899 C CA . LEU A 1 111 ? 7.234 -5.804 3.339 1.00 80.81 111 LEU A CA 1
ATOM 900 C C . LEU A 1 111 ? 5.884 -5.076 3.377 1.00 80.81 111 LEU A C 1
ATOM 902 O O . LEU A 1 111 ? 5.248 -5.009 4.426 1.00 80.81 111 LEU A O 1
ATOM 906 N N . SER A 1 112 ? 5.414 -4.585 2.229 1.00 79.69 112 SER A N 1
ATOM 907 C CA . SER A 1 112 ? 4.107 -3.942 2.108 1.00 79.69 112 SER A CA 1
ATOM 908 C C . SER A 1 112 ? 2.969 -4.881 2.501 1.00 79.69 112 SER A C 1
ATOM 910 O O . SER A 1 112 ? 2.024 -4.438 3.153 1.00 79.69 112 SER A O 1
ATOM 912 N N . LEU A 1 113 ? 3.026 -6.156 2.106 1.00 81.25 113 LEU A N 1
ATOM 913 C CA . LEU A 1 113 ? 2.019 -7.146 2.494 1.00 81.25 113 LEU A CA 1
ATOM 914 C C . LEU A 1 113 ? 2.023 -7.362 4.013 1.00 81.25 113 LEU A C 1
ATOM 916 O O . LEU A 1 113 ? 0.974 -7.244 4.641 1.00 81.25 113 LEU A O 1
ATOM 920 N N . MET A 1 114 ? 3.200 -7.551 4.619 1.00 79.69 114 MET A N 1
ATOM 921 C CA . MET A 1 114 ? 3.329 -7.720 6.073 1.00 79.69 114 MET A CA 1
ATOM 922 C C . MET A 1 114 ? 2.812 -6.503 6.852 1.00 79.69 114 MET A C 1
ATOM 924 O O . MET A 1 114 ? 2.099 -6.653 7.846 1.00 79.69 114 MET A O 1
ATOM 928 N N . VAL A 1 115 ? 3.140 -5.287 6.403 1.00 78.69 115 VAL A N 1
ATOM 929 C CA . VAL A 1 115 ? 2.661 -4.047 7.031 1.00 78.69 115 VAL A CA 1
ATOM 930 C C . VAL A 1 115 ? 1.148 -3.893 6.862 1.00 78.69 115 VAL A C 1
ATOM 932 O O . VAL A 1 115 ? 0.467 -3.469 7.798 1.00 78.69 115 VAL A O 1
ATOM 935 N N . SER A 1 116 ? 0.600 -4.263 5.702 1.00 79.00 116 SER A N 1
ATOM 936 C CA . SER A 1 116 ? -0.846 -4.258 5.462 1.00 79.00 116 SER A CA 1
ATOM 937 C C . SER A 1 116 ? -1.575 -5.215 6.409 1.00 79.00 116 SER A C 1
ATOM 939 O O . SER A 1 116 ? -2.533 -4.809 7.073 1.00 79.00 116 SER A O 1
ATOM 941 N N . ASP A 1 117 ? -1.071 -6.441 6.557 1.00 79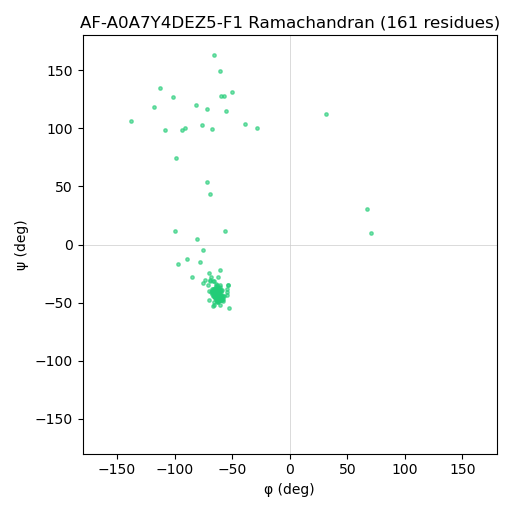.50 117 ASP A N 1
ATOM 942 C CA . ASP A 1 117 ? -1.633 -7.452 7.456 1.00 79.50 117 ASP A CA 1
ATOM 943 C C . ASP A 1 117 ? -1.569 -7.011 8.921 1.00 79.50 117 ASP A C 1
ATOM 945 O O . ASP A 1 117 ? -2.559 -7.119 9.654 1.00 79.50 117 ASP A O 1
ATOM 949 N N . TRP A 1 118 ? -0.437 -6.442 9.350 1.00 78.19 118 TRP A N 1
ATOM 950 C CA . TRP A 1 118 ? -0.295 -5.922 10.709 1.00 78.19 118 TRP A CA 1
ATOM 951 C C . TRP A 1 118 ? -1.263 -4.764 10.972 1.00 78.19 118 TRP A C 1
ATOM 953 O O . TRP A 1 118 ? -1.970 -4.756 11.983 1.00 78.19 118 TRP A O 1
ATOM 963 N N . ASN A 1 119 ? -1.377 -3.819 10.038 1.00 77.19 119 ASN A N 1
ATOM 964 C CA . ASN A 1 119 ? -2.335 -2.722 10.151 1.00 77.19 119 ASN A CA 1
ATOM 965 C C . ASN A 1 119 ? -3.778 -3.228 10.197 1.00 77.19 119 ASN A C 1
ATOM 967 O O . ASN A 1 119 ? -4.571 -2.735 11.003 1.00 77.19 119 ASN A O 1
ATOM 971 N N . GLN A 1 120 ? -4.122 -4.232 9.390 1.00 80.38 120 GLN A N 1
ATOM 972 C CA . GLN A 1 120 ? -5.452 -4.830 9.405 1.00 80.38 120 GLN A CA 1
ATOM 973 C C . GLN A 1 120 ? -5.742 -5.514 10.749 1.00 80.38 120 GLN A C 1
ATOM 975 O O . GLN A 1 120 ? -6.840 -5.357 11.287 1.00 80.38 120 GLN A O 1
ATOM 980 N N . LYS A 1 121 ? -4.770 -6.236 11.320 1.00 80.81 121 LYS A N 1
ATOM 981 C CA . LYS A 1 121 ? -4.902 -6.865 12.642 1.00 80.81 121 LYS A CA 1
ATOM 982 C C . LYS A 1 121 ? -5.098 -5.818 13.741 1.00 80.81 121 LYS A C 1
ATOM 984 O O . LYS A 1 121 ? -6.073 -5.904 14.484 1.00 80.81 121 LYS A O 1
ATOM 989 N N . ASN A 1 122 ? -4.259 -4.782 13.768 1.00 78.56 122 ASN A N 1
ATOM 990 C CA . ASN A 1 122 ? -4.372 -3.688 14.735 1.00 78.56 122 ASN A CA 1
ATOM 991 C C . ASN A 1 122 ? -5.719 -2.954 14.620 1.00 78.56 122 ASN A C 1
ATOM 993 O O . ASN A 1 122 ? -6.313 -2.587 15.632 1.00 78.56 122 ASN A O 1
ATOM 997 N N . GLN A 1 123 ? -6.231 -2.739 13.403 1.00 78.38 123 GLN A N 1
ATOM 998 C CA . GLN A 1 123 ? -7.554 -2.138 13.204 1.00 78.38 123 GLN A CA 1
ATOM 999 C C . GLN A 1 123 ? -8.683 -3.047 13.697 1.00 78.38 123 GLN A C 1
ATOM 1001 O O . GLN A 1 123 ? -9.608 -2.562 14.345 1.00 78.38 123 GLN A O 1
ATOM 1006 N N . LYS A 1 124 ? -8.613 -4.358 13.437 1.00 81.31 124 LYS A N 1
ATOM 1007 C CA . LYS A 1 124 ? -9.597 -5.323 13.953 1.00 81.31 124 LYS A CA 1
ATOM 1008 C C . LYS A 1 124 ? -9.622 -5.334 15.482 1.00 81.31 124 LYS A C 1
ATOM 1010 O O . LYS A 1 124 ? -10.706 -5.307 16.056 1.00 81.31 124 LYS A O 1
ATOM 1015 N N . GLU A 1 125 ? -8.459 -5.312 16.131 1.00 81.94 125 GLU A N 1
ATOM 1016 C CA . GLU A 1 125 ? -8.352 -5.258 17.595 1.00 81.94 125 GLU A CA 1
ATOM 1017 C C . GLU A 1 125 ? -8.907 -3.947 18.170 1.00 81.94 125 GLU A C 1
ATOM 1019 O O . GLU A 1 125 ? -9.698 -3.977 19.114 1.00 81.94 125 GLU A O 1
ATOM 1024 N N . LYS A 1 126 ? -8.575 -2.795 17.567 1.00 78.62 126 LYS A N 1
ATOM 1025 C CA . LYS A 1 126 ? -9.147 -1.497 17.967 1.00 78.62 126 LYS A CA 1
ATOM 1026 C C . LYS A 1 126 ? -10.670 -1.486 17.838 1.00 78.62 126 LYS A C 1
ATOM 1028 O O . LYS A 1 126 ? -11.349 -1.135 18.797 1.00 78.62 126 LYS A O 1
ATOM 1033 N N . ASN A 1 127 ? -11.200 -1.951 16.708 1.00 79.75 127 ASN A N 1
ATOM 1034 C CA . ASN A 1 127 ? -12.642 -2.015 16.476 1.00 79.75 127 ASN A CA 1
ATOM 1035 C C . ASN A 1 127 ? -13.343 -2.977 17.448 1.00 79.75 127 ASN A C 1
ATOM 1037 O O . ASN A 1 127 ? -14.463 -2.709 17.874 1.00 79.75 127 ASN A O 1
ATOM 1041 N N . ALA A 1 128 ? -12.706 -4.093 17.815 1.00 84.25 128 ALA A N 1
ATOM 1042 C CA . ALA A 1 128 ? -13.247 -5.021 18.806 1.00 84.25 128 ALA A CA 1
ATOM 1043 C C . ALA A 1 128 ? -13.302 -4.388 20.206 1.00 84.25 128 ALA A C 1
ATOM 1045 O O . ALA A 1 128 ? -14.304 -4.532 20.905 1.00 84.25 128 ALA A O 1
ATOM 1046 N N . ASN A 1 129 ? -12.261 -3.649 20.597 1.00 84.56 129 ASN A N 1
ATOM 1047 C CA . ASN A 1 129 ? -12.227 -2.932 21.871 1.00 84.56 129 ASN A CA 1
ATOM 1048 C C . ASN A 1 129 ? -13.239 -1.779 21.916 1.00 84.56 129 ASN A C 1
ATOM 1050 O O . ASN A 1 129 ? -13.893 -1.586 22.938 1.00 84.56 129 ASN A O 1
ATOM 1054 N N . GLU A 1 130 ? -13.405 -1.034 20.821 1.00 81.50 130 GLU A N 1
ATOM 1055 C CA . GLU A 1 130 ? -14.433 0.008 20.720 1.00 81.50 130 GLU A CA 1
ATOM 1056 C C . GLU A 1 130 ? -15.845 -0.576 20.793 1.00 81.50 130 GLU A C 1
ATOM 1058 O O . GLU A 1 130 ? -16.671 -0.045 21.528 1.00 81.50 130 GLU A O 1
ATOM 1063 N N . ARG A 1 131 ? -16.113 -1.705 20.122 1.00 83.25 131 ARG A N 1
ATOM 1064 C CA . ARG A 1 131 ? -17.404 -2.405 20.234 1.00 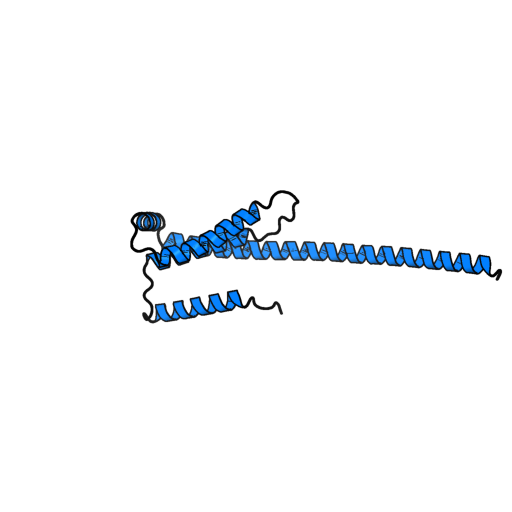83.25 131 ARG A CA 1
ATOM 1065 C C . ARG A 1 131 ? -17.705 -2.833 21.665 1.00 83.25 131 ARG A C 1
ATOM 1067 O O . ARG A 1 131 ? -18.781 -2.523 22.153 1.00 83.25 131 ARG A O 1
ATOM 1074 N N . LYS A 1 132 ? -16.741 -3.449 22.359 1.00 88.44 132 LYS A N 1
ATOM 1075 C CA . LYS A 1 132 ? -16.907 -3.813 23.776 1.00 88.44 132 LYS A CA 1
ATOM 1076 C C . LYS A 1 132 ? -17.233 -2.600 24.646 1.00 88.44 132 LYS A C 1
ATOM 1078 O O . LYS A 1 132 ? -18.154 -2.662 25.445 1.00 88.44 132 LYS A O 1
ATOM 1083 N N . ARG A 1 133 ? -16.529 -1.479 24.446 1.00 87.44 133 ARG A N 1
ATOM 1084 C CA . ARG A 1 133 ? -16.821 -0.230 25.170 1.00 87.44 133 ARG A CA 1
ATOM 1085 C C . ARG A 1 133 ? -18.231 0.285 24.895 1.00 87.44 133 ARG A C 1
ATOM 1087 O O . ARG A 1 133 ? -18.872 0.770 25.817 1.00 87.44 133 ARG A O 1
ATOM 1094 N N . ILE A 1 134 ? -18.700 0.209 23.651 1.00 88.75 134 ILE A N 1
ATOM 1095 C CA . ILE A 1 134 ? -20.067 0.607 23.295 1.00 88.75 134 ILE A CA 1
ATOM 1096 C C . ILE A 1 134 ? -21.082 -0.317 23.976 1.00 88.75 134 ILE A C 1
ATOM 1098 O O . ILE A 1 134 ? -22.025 0.182 24.582 1.00 88.75 134 ILE A O 1
ATOM 1102 N N . ASP A 1 135 ? -20.865 -1.632 23.948 1.00 89.56 135 ASP A N 1
ATOM 1103 C CA . ASP A 1 135 ? -21.751 -2.606 24.598 1.00 89.56 135 ASP A CA 1
ATOM 1104 C C . ASP A 1 135 ? -21.816 -2.392 26.122 1.00 89.56 135 ASP A C 1
ATOM 1106 O O . ASP A 1 135 ? -22.894 -2.456 26.715 1.00 89.56 135 ASP A O 1
ATOM 1110 N N . ASP A 1 136 ? -20.684 -2.084 26.761 1.00 91.75 136 ASP A N 1
ATOM 1111 C CA . ASP A 1 136 ? -20.627 -1.763 28.192 1.00 91.75 136 ASP A CA 1
ATOM 1112 C C . ASP A 1 136 ? -21.380 -0.459 28.508 1.00 91.75 136 ASP A C 1
ATOM 1114 O O . ASP A 1 136 ? -22.117 -0.391 29.492 1.00 91.75 136 ASP A O 1
ATOM 1118 N N . LEU A 1 137 ? -21.255 0.566 27.656 1.00 90.06 137 LEU A N 1
ATOM 1119 C CA . LEU A 1 137 ? -22.004 1.818 27.804 1.00 90.06 137 LEU A CA 1
ATOM 1120 C C . LEU A 1 137 ? -23.516 1.609 27.650 1.00 90.06 137 LEU A C 1
ATOM 1122 O O . LEU A 1 137 ? -24.277 2.203 28.412 1.00 90.06 137 LEU A O 1
ATOM 1126 N N . ILE A 1 138 ? -23.946 0.751 26.719 1.00 91.06 138 ILE A N 1
ATOM 1127 C CA . ILE A 1 138 ? -25.361 0.391 26.539 1.00 91.06 138 ILE A CA 1
ATOM 1128 C C . ILE A 1 138 ? -25.894 -0.303 27.797 1.00 91.06 138 ILE A C 1
ATOM 1130 O O . ILE A 1 138 ? -26.940 0.088 28.305 1.00 91.06 138 ILE A O 1
ATOM 1134 N N . LYS A 1 139 ? -25.153 -1.261 28.369 1.00 91.62 139 LYS A N 1
ATOM 1135 C CA . LYS A 1 139 ? -25.561 -1.930 29.619 1.00 91.62 139 LYS A CA 1
ATOM 1136 C C . LYS A 1 139 ? -25.713 -0.959 30.785 1.00 91.62 139 LYS A C 1
ATOM 1138 O O . LYS A 1 139 ? -26.708 -1.019 31.499 1.00 91.62 139 LYS A O 1
ATOM 1143 N N . ILE A 1 140 ? -24.754 -0.047 30.956 1.00 92.75 140 ILE A N 1
ATOM 1144 C CA . ILE A 1 140 ? -24.820 0.984 32.002 1.00 92.75 140 ILE A CA 1
ATOM 1145 C C . ILE A 1 140 ? -26.042 1.885 31.788 1.00 92.75 140 ILE A C 1
ATOM 1147 O O . ILE A 1 140 ? -26.700 2.285 32.749 1.00 92.75 140 ILE A O 1
ATOM 1151 N N . GLN A 1 141 ? -26.352 2.227 30.536 1.00 90.06 141 GLN A N 1
ATOM 1152 C CA . GLN A 1 141 ? -27.528 3.025 30.212 1.00 90.06 141 GLN A CA 1
ATOM 1153 C C . GLN A 1 141 ? -28.830 2.277 30.536 1.00 90.06 141 GLN A C 1
ATOM 1155 O O . GLN A 1 141 ? -29.709 2.864 31.166 1.00 90.06 141 GLN A O 1
ATOM 1160 N N . ASP A 1 142 ? -28.929 0.993 30.188 1.00 92.69 142 ASP A N 1
ATOM 1161 C CA . ASP A 1 142 ? -30.089 0.149 30.496 1.00 92.69 142 ASP A CA 1
ATOM 1162 C C . ASP A 1 142 ? -30.304 -0.009 32.010 1.00 92.69 142 ASP A C 1
ATOM 1164 O O . ASP A 1 142 ? -31.438 0.026 32.491 1.00 92.69 142 ASP A O 1
ATOM 1168 N N . GLU A 1 143 ? -29.227 -0.164 32.786 1.00 92.88 143 GLU A N 1
ATOM 1169 C CA . GLU A 1 143 ? -29.294 -0.220 34.252 1.00 92.88 143 GLU A CA 1
ATOM 1170 C C . GLU A 1 143 ? -29.822 1.090 34.839 1.00 92.88 143 GLU A C 1
ATOM 1172 O O . GLU A 1 143 ? -30.776 1.073 35.621 1.00 92.88 143 GLU A O 1
ATOM 1177 N N . LYS A 1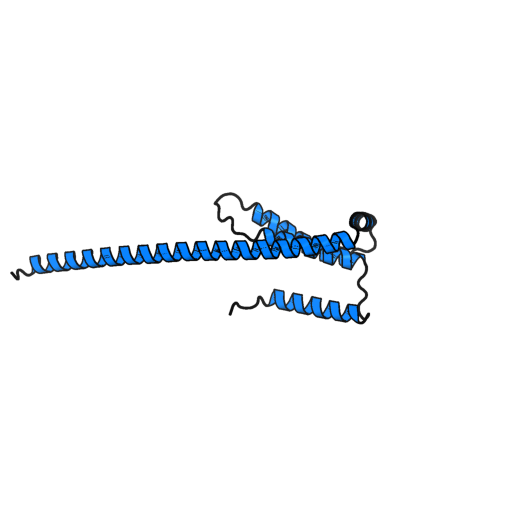 144 ? -29.281 2.231 34.395 1.00 90.75 144 LYS A N 1
ATOM 1178 C CA . LYS A 1 144 ? -29.767 3.555 34.811 1.00 90.75 144 LYS A CA 1
ATOM 1179 C C . LYS A 1 144 ? -31.225 3.781 34.430 1.00 90.75 144 LYS A C 1
ATOM 1181 O O . LYS A 1 144 ? -31.964 4.400 35.190 1.00 90.75 144 LYS A O 1
ATOM 1186 N N . GLN A 1 145 ? -31.649 3.283 33.272 1.00 91.31 145 GLN A N 1
ATOM 1187 C CA . GLN A 1 145 ? -33.031 3.407 32.825 1.00 91.31 145 GLN A CA 1
ATOM 1188 C C . GLN A 1 145 ? -33.979 2.586 33.709 1.00 91.31 145 GLN A C 1
ATOM 1190 O O . GLN A 1 145 ? -34.994 3.111 34.156 1.00 91.31 145 GLN A O 1
ATOM 1195 N N . LYS A 1 146 ? -33.600 1.355 34.079 1.00 92.25 146 LYS A N 1
ATOM 1196 C CA . LYS A 1 146 ? -34.362 0.540 35.042 1.00 92.25 146 LYS A CA 1
ATOM 1197 C C . LYS A 1 146 ? -34.451 1.182 36.427 1.00 92.25 146 LYS A C 1
ATOM 1199 O O . LYS A 1 146 ? -35.484 1.064 37.083 1.00 92.25 146 LYS A O 1
ATOM 1204 N N . GLU A 1 147 ? -33.384 1.819 36.904 1.00 91.75 147 GLU A N 1
ATOM 1205 C CA . GLU A 1 147 ? -33.416 2.567 38.170 1.00 91.75 147 GLU A CA 1
ATOM 1206 C C . GLU A 1 147 ? -34.377 3.756 38.098 1.00 91.75 147 GLU A C 1
ATOM 1208 O O . GLU A 1 147 ? -35.158 3.975 39.027 1.00 91.75 147 GLU A O 1
ATOM 1213 N N . LEU A 1 148 ? -34.360 4.486 36.981 1.00 91.19 148 LEU A N 1
ATOM 1214 C CA . LEU A 1 148 ? -35.258 5.611 36.749 1.00 91.19 148 LEU A CA 1
ATOM 1215 C C . LEU A 1 148 ? -36.725 5.162 36.705 1.00 91.19 148 LEU A C 1
ATOM 1217 O O . LEU A 1 148 ? -37.570 5.786 37.344 1.00 91.19 148 LEU A O 1
ATOM 1221 N N . ASP A 1 149 ? -37.022 4.051 36.028 1.00 91.25 149 ASP A N 1
ATOM 1222 C CA . ASP A 1 149 ? -38.375 3.489 35.954 1.00 91.25 149 ASP A CA 1
ATOM 1223 C C . ASP A 1 149 ? -38.894 3.079 37.341 1.00 91.25 149 ASP A C 1
ATOM 1225 O O . ASP A 1 149 ? -40.027 3.407 37.698 1.00 91.25 149 ASP A O 1
ATOM 1229 N N . LYS A 1 150 ? -38.050 2.452 38.174 1.00 91.62 150 LYS A N 1
ATOM 1230 C CA . LYS A 1 150 ? -38.393 2.122 39.571 1.00 91.62 150 LYS A CA 1
ATOM 1231 C C . LYS A 1 150 ? -38.677 3.369 40.408 1.00 91.62 150 LYS A C 1
ATOM 1233 O O . LYS A 1 150 ? -39.602 3.366 41.219 1.00 91.62 150 LYS A O 1
ATOM 1238 N N . LEU A 1 151 ? -37.890 4.432 40.230 1.00 89.75 151 LEU A N 1
ATOM 1239 C CA . LEU A 1 151 ? -38.114 5.715 40.904 1.00 89.75 151 LEU A CA 1
ATOM 1240 C C . LEU A 1 151 ? -39.445 6.344 40.477 1.00 89.75 151 LEU A C 1
ATOM 1242 O O . LEU A 1 151 ? -40.203 6.803 41.329 1.00 89.75 151 LEU A O 1
ATOM 1246 N N . ILE A 1 152 ? -39.758 6.320 39.179 1.00 88.88 152 ILE A N 1
ATOM 1247 C CA . ILE A 1 152 ? -41.034 6.811 38.642 1.00 88.88 152 ILE A CA 1
ATOM 1248 C C . ILE A 1 152 ? -42.208 6.007 39.213 1.00 88.88 152 ILE A C 1
ATOM 1250 O O . ILE A 1 152 ? -43.218 6.592 39.606 1.00 88.88 152 ILE A O 1
ATOM 1254 N N . GLU A 1 153 ? -42.083 4.681 39.282 1.00 88.56 153 GLU A N 1
ATOM 1255 C CA . GLU A 1 153 ? -43.121 3.804 39.825 1.00 88.56 153 GLU A CA 1
ATOM 1256 C C . GLU A 1 153 ? -43.361 4.072 41.318 1.00 88.56 153 GLU A C 1
ATOM 1258 O O . GLU A 1 153 ? -44.510 4.193 41.745 1.00 88.56 153 GLU A O 1
ATOM 1263 N N . LYS A 1 154 ? -42.288 4.264 42.097 1.00 86.75 154 LYS A N 1
ATOM 1264 C CA . LYS A 1 154 ? -42.375 4.623 43.518 1.00 86.75 154 LYS A CA 1
ATOM 1265 C C . LYS A 1 154 ? -43.090 5.962 43.729 1.00 86.75 154 LYS A C 1
ATOM 1267 O O . LYS A 1 154 ? -44.023 6.030 44.521 1.00 86.75 154 LYS A O 1
ATOM 1272 N N . ILE A 1 155 ? -42.718 6.992 42.964 1.00 85.62 155 ILE A N 1
ATOM 1273 C CA . ILE A 1 155 ? -43.366 8.315 43.018 1.00 85.62 155 ILE A CA 1
ATOM 1274 C C . ILE A 1 155 ? -44.848 8.224 42.629 1.00 85.62 155 ILE A C 1
ATOM 1276 O O . ILE A 1 155 ? -45.682 8.931 43.196 1.00 85.62 155 ILE A O 1
ATOM 1280 N N . LYS A 1 156 ? -45.200 7.371 41.657 1.00 81.56 156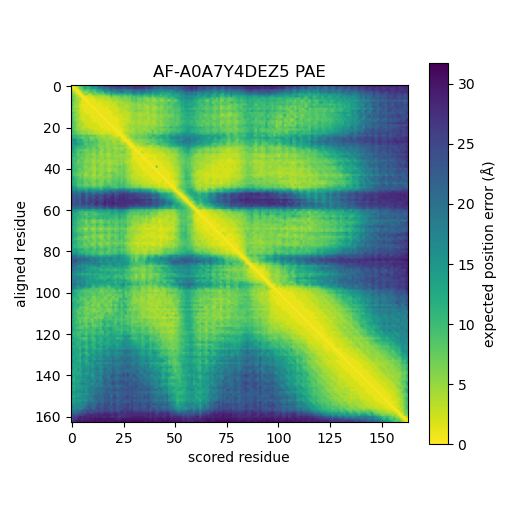 LYS A N 1
ATOM 1281 C CA . LYS A 1 156 ? -46.601 7.133 41.287 1.00 81.56 156 LYS A CA 1
ATOM 1282 C C . LYS A 1 156 ? -47.395 6.537 42.446 1.00 81.56 156 LYS A C 1
ATOM 1284 O O . LYS A 1 156 ? -48.442 7.092 42.752 1.00 81.56 156 LYS A O 1
ATOM 1289 N N . ARG A 1 157 ? -46.883 5.485 43.099 1.00 79.06 157 ARG A N 1
ATOM 1290 C CA . ARG A 1 157 ? -47.543 4.843 44.254 1.00 79.06 157 ARG A CA 1
ATOM 1291 C C . ARG A 1 157 ? -47.739 5.816 45.419 1.00 79.06 157 ARG A C 1
ATOM 1293 O O . ARG A 1 157 ? -48.841 5.912 45.948 1.00 79.06 157 ARG A O 1
ATOM 1300 N N . GLU A 1 158 ? -46.719 6.617 45.734 1.00 77.00 158 GLU A N 1
ATOM 1301 C CA . GLU A 1 158 ? -46.800 7.664 46.768 1.00 77.00 158 GLU A CA 1
ATOM 1302 C C . GLU A 1 158 ? -47.839 8.757 46.436 1.00 77.00 158 GLU A C 1
ATOM 1304 O O . GLU A 1 158 ? -48.407 9.362 47.342 1.00 77.00 158 GLU A O 1
ATOM 1309 N N . LYS A 1 159 ? -48.126 9.010 45.149 1.00 69.75 159 LYS A N 1
ATOM 1310 C CA . LYS A 1 159 ? -49.160 9.968 44.716 1.00 69.75 159 LYS A CA 1
ATOM 1311 C C . LYS A 1 159 ? -50.575 9.392 44.651 1.00 69.75 159 LYS A C 1
ATOM 1313 O O . LYS A 1 159 ? -51.516 10.173 44.763 1.00 69.75 159 LYS A O 1
ATOM 1318 N N . THR A 1 160 ? -50.745 8.091 44.415 1.00 67.38 160 THR A N 1
ATOM 1319 C CA . THR A 1 160 ? -52.074 7.456 44.324 1.00 67.38 160 THR A CA 1
ATOM 1320 C C . THR A 1 160 ? -52.620 6.959 45.660 1.00 67.38 160 THR A C 1
ATOM 1322 O O . THR A 1 160 ? -53.818 6.714 45.734 1.00 67.38 160 THR A O 1
ATOM 1325 N N . GLY A 1 161 ? -51.807 6.886 46.721 1.00 56.22 161 GLY A N 1
ATOM 1326 C CA . GLY A 1 161 ? -52.287 6.556 48.071 1.00 56.22 161 GLY A CA 1
ATOM 1327 C C . GLY A 1 161 ? -52.801 5.119 48.219 1.00 56.22 161 GLY A C 1
ATOM 1328 O O . GLY A 1 161 ? -53.711 4.879 49.005 1.00 56.22 161 GLY A O 1
ATOM 1329 N N . GLU A 1 162 ? -52.249 4.184 47.444 1.00 51.78 162 GLU A N 1
ATOM 1330 C CA . GLU A 1 162 ? -52.484 2.748 47.619 1.00 51.78 162 GLU A CA 1
ATOM 1331 C C . GLU A 1 162 ? -51.368 2.178 48.509 1.00 51.78 162 GLU A C 1
ATOM 1333 O O . GLU A 1 162 ? -50.257 1.941 48.025 1.00 51.78 162 GLU A O 1
ATOM 1338 N N . ASP A 1 163 ? -51.668 2.024 49.804 1.00 50.75 163 ASP A N 1
ATOM 1339 C CA . ASP A 1 163 ? -50.950 1.141 50.742 1.00 50.75 163 ASP A CA 1
ATOM 1340 C C . ASP A 1 163 ? -51.503 -0.293 50.654 1.00 50.75 163 ASP A C 1
ATOM 1342 O O . ASP A 1 163 ? -52.748 -0.449 50.607 1.00 50.75 163 ASP A O 1
#

Sequence (163 aa):
MNKIDKHKFIITLIFFIMSALNFYGLLNIQPYGVFGLTFGALLICISTCFEGNLNVKSINIWKIIKNLFYFGGWIFIVITVYLKENLTLKEFMMAFNGNTLMLLSLSFTFLSLMVSDWNQKNQKEKNANERKRIDDLIKIQDEKQKELDKLIEKIKREKTGED

pLDDT: mean 77.61, std 11.2, range [38.94, 92.88]

Mean predicted aligned error: 12.1 Å

Secondary structure (DSSP, 8-state):
-----HHHHHHHHHHHHHHHHHHTTSS---HHHHHHHHHHHHHHHHHHTT-S----SS--HHHHHHHHHHHHHHHHHHHHHH----HHHHHHHHHS-HHHHHHHHHHHHHHHHHHHHHHHHHHHHHHHHHHHHHHHHHHHHHHHHHHHHHHHHHHHHHHHT--

Radius of gyration: 28.65 Å; Cα contacts (8 Å, |Δi|>4): 95; chains: 1; bounding box: 76×30×81 Å